Protein AF-A0AAU8DRR9-F1 (afdb_monomer_lite)

Organism: NCBI:txid3158264

Structure (mmCIF, N/CA/C/O backbone):
data_AF-A0AAU8DRR9-F1
#
_entry.id   AF-A0AAU8DRR9-F1
#
loop_
_atom_site.group_PDB
_atom_site.id
_atom_site.type_symbol
_atom_site.label_atom_id
_atom_site.label_alt_id
_atom_site.label_comp_id
_atom_site.label_asym_id
_atom_site.label_entity_id
_atom_site.label_seq_id
_atom_site.pdbx_PDB_ins_code
_atom_site.Cartn_x
_atom_site.Cartn_y
_atom_site.Cartn_z
_atom_site.occupancy
_atom_site.B_iso_or_equiv
_atom_site.auth_seq_id
_atom_site.auth_comp_id
_atom_site.auth_asym_id
_atom_site.auth_atom_id
_atom_site.pdbx_PDB_model_num
ATOM 1 N N . MET A 1 1 ? 14.078 -14.534 -2.676 1.00 50.72 1 MET A N 1
ATOM 2 C CA . MET A 1 1 ? 13.347 -13.386 -2.110 1.00 50.72 1 MET A CA 1
ATOM 3 C C . MET A 1 1 ? 14.382 -12.478 -1.480 1.00 50.72 1 MET A C 1
ATOM 5 O O . MET A 1 1 ? 15.175 -12.985 -0.698 1.00 50.72 1 MET A O 1
ATOM 9 N N . SER A 1 2 ? 14.469 -11.210 -1.881 1.00 64.19 2 SER A N 1
ATOM 10 C CA . SER A 1 2 ? 15.303 -10.255 -1.141 1.00 64.19 2 SER A CA 1
ATOM 11 C C . SER A 1 2 ? 14.623 -9.916 0.188 1.00 64.19 2 SER A C 1
ATOM 13 O O . SER A 1 2 ? 13.401 -10.047 0.300 1.00 64.19 2 SER A O 1
ATOM 15 N N . ASP A 1 3 ? 15.386 -9.442 1.173 1.00 73.88 3 ASP A N 1
ATOM 16 C CA . ASP A 1 3 ? 14.855 -9.046 2.488 1.00 73.88 3 ASP A CA 1
ATOM 17 C C . ASP A 1 3 ? 13.696 -8.037 2.384 1.00 73.88 3 ASP A C 1
ATOM 19 O O . ASP A 1 3 ? 12.752 -8.085 3.170 1.00 73.88 3 ASP A O 1
ATOM 23 N N . ALA A 1 4 ? 13.709 -7.183 1.353 1.00 70.81 4 ALA A N 1
ATOM 24 C CA . ALA A 1 4 ? 12.669 -6.187 1.092 1.00 70.81 4 ALA A CA 1
ATOM 25 C C . ALA A 1 4 ? 11.305 -6.798 0.712 1.00 70.81 4 ALA A C 1
ATOM 27 O O . ALA A 1 4 ? 10.270 -6.293 1.134 1.00 70.81 4 ALA A O 1
ATOM 28 N N . GLY A 1 5 ? 11.283 -7.897 -0.054 1.00 72.81 5 GLY A N 1
ATOM 29 C CA . GLY A 1 5 ? 10.027 -8.561 -0.427 1.00 72.81 5 GLY A CA 1
ATOM 30 C C . GLY A 1 5 ? 9.352 -9.232 0.773 1.00 72.81 5 GLY A C 1
ATOM 31 O O . GLY A 1 5 ? 8.140 -9.136 0.944 1.00 72.81 5 GLY A O 1
ATOM 32 N N . LEU A 1 6 ? 10.150 -9.847 1.655 1.00 77.31 6 LEU A N 1
ATOM 33 C CA . LEU A 1 6 ? 9.650 -10.426 2.906 1.00 77.31 6 LEU A CA 1
ATOM 34 C C . LEU A 1 6 ? 9.167 -9.345 3.881 1.00 77.31 6 LEU A C 1
ATOM 36 O O . LEU A 1 6 ? 8.159 -9.534 4.562 1.00 77.31 6 LEU A O 1
ATOM 40 N N . ALA A 1 7 ? 9.883 -8.220 3.952 1.00 83.19 7 ALA A N 1
ATOM 41 C CA . ALA A 1 7 ? 9.493 -7.078 4.772 1.00 83.19 7 ALA A CA 1
ATOM 42 C C . ALA A 1 7 ? 8.130 -6.513 4.341 1.00 83.19 7 ALA A C 1
ATOM 44 O O . ALA A 1 7 ? 7.263 -6.320 5.194 1.00 83.19 7 ALA A O 1
ATOM 45 N N . ALA A 1 8 ? 7.902 -6.351 3.032 1.00 88.06 8 ALA A N 1
ATOM 46 C CA . ALA A 1 8 ? 6.628 -5.870 2.501 1.00 88.06 8 ALA A CA 1
ATOM 47 C C . ALA A 1 8 ? 5.446 -6.776 2.892 1.00 88.06 8 ALA A C 1
ATOM 49 O O . ALA A 1 8 ? 4.428 -6.281 3.373 1.00 88.06 8 ALA A O 1
ATOM 50 N N . LEU A 1 9 ? 5.593 -8.100 2.765 1.00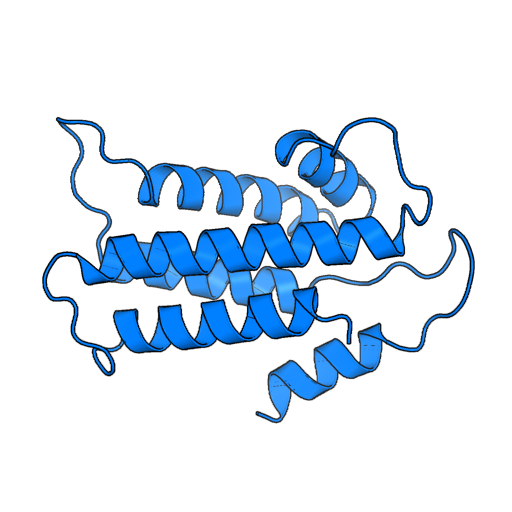 88.94 9 LEU A N 1
ATOM 51 C CA . LEU A 1 9 ? 4.539 -9.053 3.139 1.00 88.94 9 LEU A CA 1
ATOM 52 C C . LEU A 1 9 ? 4.205 -8.993 4.635 1.00 88.94 9 LEU A C 1
ATOM 54 O O . LEU A 1 9 ? 3.037 -8.934 5.007 1.00 88.94 9 LEU A O 1
ATOM 58 N N . ARG A 1 10 ? 5.223 -8.937 5.502 1.00 93.25 10 ARG A N 1
ATOM 59 C CA . ARG A 1 10 ? 5.022 -8.829 6.959 1.00 93.25 10 ARG A CA 1
ATOM 60 C C . ARG A 1 10 ? 4.237 -7.578 7.346 1.00 93.25 10 ARG A C 1
ATOM 62 O O . ARG A 1 10 ? 3.409 -7.631 8.251 1.00 93.25 10 ARG A O 1
ATOM 69 N N . LEU A 1 11 ? 4.489 -6.465 6.663 1.00 96.25 11 LEU A N 1
ATOM 70 C CA . LEU A 1 11 ? 3.779 -5.209 6.892 1.00 96.25 11 LEU A CA 1
ATOM 71 C C . LEU A 1 11 ? 2.313 -5.280 6.444 1.00 96.25 11 LEU A C 1
ATOM 73 O O . LEU A 1 11 ? 1.456 -4.734 7.134 1.00 96.25 11 LEU A O 1
ATOM 77 N N . LEU A 1 12 ? 2.013 -5.969 5.337 1.00 96.44 12 LEU A N 1
ATOM 78 C CA . LEU A 1 12 ? 0.631 -6.178 4.887 1.00 96.44 12 LEU A CA 1
ATOM 79 C C . LEU A 1 12 ? -0.159 -7.075 5.842 1.00 96.44 12 LEU A C 1
ATOM 81 O O . LEU A 1 12 ? -1.300 -6.745 6.150 1.00 96.44 12 LEU A O 1
ATOM 85 N N . VAL A 1 13 ? 0.457 -8.145 6.353 1.00 96.38 13 VAL A N 1
ATOM 86 C CA . VAL A 1 13 ? -0.164 -9.018 7.365 1.00 96.38 13 VAL A CA 1
ATOM 87 C C . VAL A 1 13 ? -0.442 -8.241 8.650 1.00 96.38 13 VAL A C 1
ATOM 89 O O . VAL A 1 13 ? -1.539 -8.305 9.192 1.00 96.38 13 VAL A O 1
ATOM 92 N N . LEU A 1 14 ? 0.521 -7.447 9.128 1.00 97.56 14 LEU A N 1
ATOM 93 C CA . LEU A 1 14 ? 0.309 -6.626 10.321 1.00 97.56 14 LEU A CA 1
ATOM 94 C C . LEU A 1 14 ? -0.783 -5.567 10.100 1.00 97.56 14 LEU A C 1
ATOM 96 O O . LEU A 1 14 ? -1.569 -5.297 11.003 1.00 97.56 14 LEU A O 1
ATOM 100 N N . ALA A 1 15 ? -0.840 -4.957 8.913 1.00 97.88 15 ALA A N 1
ATOM 101 C CA . ALA A 1 15 ? -1.897 -4.011 8.571 1.00 97.88 15 ALA A CA 1
ATOM 102 C C . ALA A 1 15 ? -3.279 -4.675 8.611 1.00 97.88 15 ALA A C 1
ATOM 104 O O . ALA A 1 15 ? -4.202 -4.098 9.176 1.00 97.88 15 ALA A O 1
ATOM 105 N N . GLU A 1 16 ? -3.408 -5.883 8.066 1.00 97.69 16 GLU A N 1
ATOM 106 C CA . GLU A 1 16 ? -4.645 -6.666 8.097 1.00 97.69 16 GLU A CA 1
ATOM 107 C C . GLU A 1 16 ? -5.075 -6.992 9.530 1.00 97.69 16 GLU A C 1
ATOM 109 O O . GLU A 1 16 ? -6.196 -6.668 9.909 1.00 97.69 16 GLU A O 1
ATOM 114 N N . GLN A 1 17 ? -4.149 -7.482 10.361 1.00 97.62 17 GLN A N 1
ATOM 115 C CA . GLN A 1 17 ? -4.398 -7.769 11.780 1.00 97.62 17 GLN A CA 1
ATOM 116 C C . GLN A 1 17 ? -4.834 -6.533 12.584 1.00 97.62 17 GLN A C 1
ATOM 118 O O . GLN A 1 17 ? -5.551 -6.632 13.576 1.00 97.62 17 GLN A O 1
ATOM 123 N N . ILE A 1 18 ? -4.380 -5.340 12.199 1.00 97.75 18 ILE A N 1
ATOM 124 C CA . ILE A 1 18 ? -4.842 -4.092 12.822 1.00 97.75 18 ILE A CA 1
ATOM 125 C C . ILE A 1 18 ? -6.260 -3.742 12.345 1.00 97.75 18 ILE A C 1
ATOM 127 O O . ILE A 1 18 ? -7.054 -3.196 13.111 1.00 97.75 18 ILE A O 1
ATOM 131 N N . LEU A 1 19 ? -6.580 -4.013 11.078 1.00 96.00 19 LEU A N 1
ATOM 132 C CA . LEU A 1 19 ? -7.870 -3.683 10.467 1.00 96.00 19 LEU A CA 1
ATOM 133 C C . LEU A 1 19 ? -8.988 -4.660 10.844 1.00 96.00 19 LEU A C 1
ATOM 135 O O . LEU A 1 19 ? -10.148 -4.249 10.849 1.00 96.00 19 LEU A O 1
ATOM 139 N N . ASP A 1 20 ? -8.662 -5.919 11.138 1.00 95.50 20 ASP A N 1
ATOM 140 C CA . ASP A 1 20 ? -9.615 -6.938 11.594 1.00 95.50 20 ASP A CA 1
ATOM 141 C C . ASP A 1 20 ? -9.815 -6.946 13.124 1.00 95.50 20 ASP A C 1
ATOM 143 O O . ASP A 1 20 ? -10.736 -7.587 13.630 1.00 95.50 20 ASP A O 1
ATOM 147 N N . GLY A 1 21 ? -8.997 -6.181 13.857 1.00 95.06 21 GLY A N 1
ATOM 148 C CA . GLY A 1 21 ? -9.062 -6.049 15.312 1.00 95.06 21 GLY A CA 1
ATOM 149 C C . GLY A 1 21 ? -8.269 -7.103 16.091 1.00 95.06 21 GLY A C 1
ATOM 150 O O . GLY A 1 21 ? -8.280 -7.061 17.320 1.00 95.06 21 GLY A O 1
ATOM 151 N N . THR A 1 22 ? -7.546 -8.007 15.422 1.00 96.94 22 THR A N 1
ATOM 152 C CA . THR A 1 22 ? -6.614 -8.960 16.055 1.00 96.94 22 THR A CA 1
ATOM 153 C C . THR A 1 22 ? -5.537 -8.226 16.856 1.00 96.94 22 THR A C 1
ATOM 155 O O . THR A 1 22 ? -5.172 -8.642 17.956 1.00 96.94 22 THR A O 1
ATOM 158 N N . VAL A 1 23 ? -5.042 -7.106 16.322 1.00 96.88 23 VAL A N 1
ATOM 159 C CA . VAL A 1 23 ? -4.161 -6.158 17.010 1.00 96.88 23 VAL A CA 1
ATOM 160 C C . VAL A 1 23 ? -4.947 -4.881 17.299 1.00 96.88 23 VAL A C 1
ATOM 162 O O . VAL A 1 23 ? -5.086 -4.005 16.445 1.00 96.88 23 VAL A O 1
ATOM 165 N N . ASP A 1 24 ? -5.445 -4.757 18.530 1.00 95.31 24 ASP A N 1
ATOM 166 C CA . ASP A 1 24 ? -6.226 -3.593 18.948 1.00 95.31 24 ASP A CA 1
ATOM 167 C C . ASP A 1 24 ? -5.334 -2.371 19.227 1.00 95.31 24 ASP A C 1
ATOM 169 O O . ASP A 1 24 ? -4.543 -2.329 20.172 1.00 95.31 24 ASP A O 1
ATOM 173 N N . LEU A 1 25 ? -5.489 -1.343 18.390 1.00 94.25 25 LEU A N 1
ATOM 174 C CA . LEU A 1 25 ? -4.864 -0.023 18.545 1.00 94.25 25 LEU A CA 1
ATOM 175 C C . LEU A 1 25 ? -5.908 1.089 18.757 1.00 94.25 25 LEU A C 1
ATOM 177 O O . LEU A 1 25 ? -5.593 2.285 18.644 1.00 94.25 25 LEU A O 1
ATOM 181 N N . GLY A 1 26 ? -7.159 0.712 19.031 1.00 92.19 26 GLY A N 1
ATOM 182 C CA . GLY A 1 26 ? -8.302 1.601 19.170 1.00 92.19 26 GLY A CA 1
ATOM 183 C C . GLY A 1 26 ? -8.484 2.526 17.964 1.00 92.19 26 GLY A C 1
ATOM 184 O O . GLY A 1 26 ? -8.253 2.165 16.810 1.00 92.19 26 GLY A O 1
ATOM 185 N N . SER A 1 27 ? -8.833 3.787 18.230 1.00 89.31 27 SER A N 1
ATOM 186 C CA . SER A 1 27 ? -9.100 4.796 17.190 1.00 89.31 27 SER A CA 1
ATOM 187 C C . SER A 1 27 ? -7.900 5.142 16.297 1.00 89.31 27 SER A C 1
ATOM 189 O O . SER A 1 27 ? -8.068 5.805 15.275 1.00 89.31 27 SER A O 1
ATOM 191 N N . ARG A 1 28 ? -6.684 4.712 16.661 1.00 90.44 28 ARG A N 1
ATOM 192 C CA . ARG A 1 28 ? -5.472 4.919 15.855 1.00 90.44 28 ARG A CA 1
ATOM 193 C C . ARG A 1 28 ? -5.243 3.802 14.838 1.00 90.44 28 ARG A C 1
ATOM 195 O O . ARG A 1 28 ? -4.461 4.016 13.911 1.00 90.44 28 ARG A O 1
ATOM 202 N N . GLY A 1 29 ? -5.913 2.657 14.994 1.00 94.94 29 GLY A N 1
ATOM 203 C CA . GLY A 1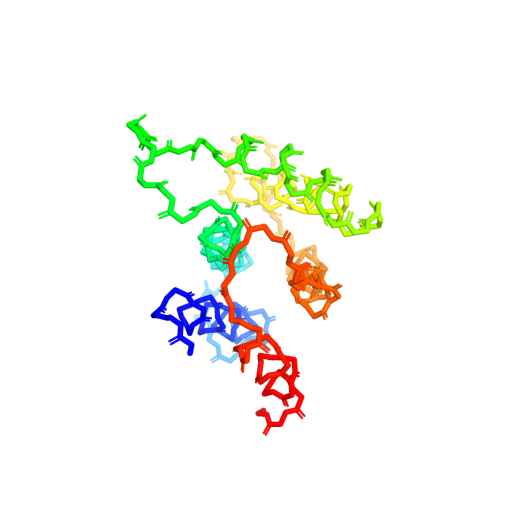 29 ? -5.727 1.454 14.179 1.00 94.94 29 GLY A CA 1
ATOM 204 C C . GLY A 1 29 ? -5.733 1.721 12.674 1.00 94.94 29 GLY A C 1
ATOM 205 O O . GLY A 1 29 ? -4.710 1.468 12.037 1.00 94.94 29 GLY A O 1
ATOM 206 N N . PRO A 1 30 ? -6.785 2.339 12.104 1.00 95.00 30 PRO A N 1
ATOM 207 C CA . PRO A 1 30 ? -6.855 2.594 10.664 1.00 95.00 30 PRO A CA 1
ATOM 208 C C . PRO A 1 30 ? -5.644 3.363 10.127 1.00 95.00 30 PRO A C 1
ATOM 210 O O . PRO A 1 30 ? -5.048 2.996 9.119 1.00 95.00 30 PRO A O 1
ATOM 213 N N . ARG A 1 31 ? -5.200 4.401 10.839 1.00 94.88 31 ARG A N 1
ATOM 214 C CA . ARG A 1 31 ? -4.041 5.191 10.415 1.00 94.88 31 ARG A CA 1
ATOM 215 C C . ARG A 1 31 ? -2.736 4.401 10.507 1.00 94.88 31 ARG A C 1
ATOM 217 O O . ARG A 1 31 ? -1.891 4.532 9.625 1.00 94.88 31 ARG A O 1
ATOM 224 N N . VAL A 1 32 ? -2.549 3.602 11.558 1.00 96.12 32 VAL A N 1
ATOM 225 C CA . VAL A 1 32 ? -1.354 2.751 11.679 1.00 96.12 32 VAL A CA 1
ATOM 226 C C . VAL A 1 32 ? -1.341 1.706 10.563 1.00 96.12 32 VAL A C 1
ATOM 228 O O . VAL A 1 32 ? -0.314 1.549 9.908 1.00 96.12 32 VAL A O 1
ATOM 231 N N . ALA A 1 33 ? -2.479 1.080 10.263 1.00 97.69 33 ALA A N 1
ATOM 232 C CA . ALA A 1 33 ? -2.610 0.157 9.140 1.00 97.69 33 ALA A CA 1
ATOM 233 C C . ALA A 1 33 ? -2.310 0.828 7.787 1.00 97.69 33 ALA A C 1
ATOM 235 O O . ALA A 1 33 ? -1.620 0.241 6.951 1.00 97.69 33 ALA A O 1
ATOM 236 N N . ALA A 1 34 ? -2.734 2.081 7.584 1.00 97.25 34 ALA A N 1
ATOM 237 C CA . ALA A 1 34 ? -2.389 2.850 6.387 1.00 97.25 34 ALA A CA 1
ATOM 238 C C . ALA A 1 34 ? -0.874 3.092 6.273 1.00 97.25 34 ALA A C 1
ATOM 240 O O . ALA A 1 34 ? -0.305 2.938 5.191 1.00 97.25 34 ALA A O 1
ATOM 241 N N . VAL A 1 35 ? -0.198 3.402 7.388 1.00 97.19 35 VAL A N 1
ATOM 242 C CA . VAL A 1 35 ? 1.269 3.545 7.427 1.00 97.19 35 VAL A CA 1
ATOM 243 C C . VAL A 1 35 ? 1.959 2.226 7.081 1.00 97.19 35 VAL A C 1
ATOM 245 O O . VAL A 1 35 ? 2.863 2.232 6.250 1.00 97.19 35 VAL A O 1
ATOM 248 N N . MET A 1 36 ? 1.521 1.101 7.652 1.00 97.75 36 MET A N 1
ATOM 249 C CA . MET A 1 36 ? 2.100 -0.217 7.352 1.00 97.75 36 MET A CA 1
ATOM 250 C C . MET A 1 36 ? 1.897 -0.604 5.883 1.00 97.75 36 MET A C 1
ATOM 252 O O . MET A 1 36 ? 2.847 -1.002 5.212 1.00 97.75 36 MET A O 1
ATOM 256 N N . THR A 1 37 ? 0.692 -0.387 5.352 1.00 98.12 37 THR A N 1
ATOM 257 C CA . THR A 1 37 ? 0.364 -0.645 3.942 1.00 98.12 37 THR A CA 1
ATOM 258 C C . THR A 1 37 ? 1.208 0.222 3.004 1.00 98.12 37 THR A C 1
ATOM 260 O O . THR A 1 37 ? 1.753 -0.269 2.015 1.00 98.12 37 THR A O 1
ATOM 263 N N . ARG A 1 38 ? 1.388 1.511 3.328 1.00 97.50 38 ARG A N 1
ATOM 264 C CA . ARG A 1 38 ? 2.250 2.414 2.553 1.00 97.50 38 ARG A CA 1
ATOM 265 C C . ARG A 1 38 ? 3.712 1.976 2.583 1.00 97.50 38 ARG A C 1
ATOM 267 O O . ARG A 1 38 ? 4.352 1.977 1.536 1.00 97.50 38 ARG A O 1
ATOM 274 N N . SER A 1 39 ? 4.230 1.589 3.745 1.00 96.62 39 SER A N 1
ATOM 275 C CA . SER A 1 39 ? 5.599 1.078 3.870 1.00 96.62 39 SER A CA 1
ATOM 276 C C . SER A 1 39 ? 5.795 -0.183 3.028 1.00 96.62 39 SER A C 1
ATOM 278 O O . SER A 1 39 ? 6.751 -0.259 2.259 1.00 96.62 39 SER A O 1
ATOM 280 N N . ALA A 1 40 ? 4.838 -1.117 3.066 1.00 96.31 40 ALA A N 1
ATOM 281 C CA . ALA A 1 40 ? 4.870 -2.314 2.229 1.00 96.31 40 ALA A CA 1
ATOM 282 C C . ALA A 1 40 ? 4.911 -1.978 0.731 1.00 96.31 40 ALA A C 1
ATOM 284 O O . ALA A 1 40 ? 5.691 -2.556 -0.026 1.00 96.31 40 ALA A O 1
ATOM 285 N N . PHE A 1 41 ? 4.103 -1.009 0.297 1.00 96.06 41 PHE A N 1
ATOM 286 C CA . PHE A 1 41 ? 4.099 -0.522 -1.080 1.00 96.06 41 PHE A CA 1
ATOM 287 C C . PHE A 1 41 ? 5.460 0.077 -1.487 1.00 96.06 41 PHE A C 1
ATOM 289 O O . PHE A 1 41 ? 5.977 -0.180 -2.579 1.00 96.06 41 PHE A O 1
ATOM 296 N N . GLU A 1 42 ? 6.059 0.901 -0.626 1.00 94.88 42 GLU A N 1
ATOM 297 C CA . GLU A 1 42 ? 7.351 1.547 -0.887 1.00 94.88 42 GLU A CA 1
ATOM 298 C C . GLU A 1 42 ? 8.510 0.529 -0.923 1.00 94.88 42 GLU A C 1
ATOM 300 O O . GLU A 1 42 ? 9.421 0.650 -1.754 1.00 94.88 42 GLU A O 1
ATOM 305 N N . ASP A 1 43 ? 8.436 -0.529 -0.117 1.00 92.06 43 ASP A N 1
ATOM 306 C CA . ASP A 1 43 ? 9.369 -1.658 -0.161 1.00 92.06 43 ASP A CA 1
ATOM 307 C C . ASP A 1 43 ? 9.194 -2.497 -1.430 1.00 92.06 43 ASP A C 1
ATOM 309 O O . ASP A 1 43 ? 10.174 -2.763 -2.130 1.00 92.06 43 ASP A O 1
ATOM 313 N N . TRP A 1 44 ? 7.955 -2.829 -1.805 1.00 91.25 44 TRP A N 1
ATOM 314 C CA . TRP A 1 44 ? 7.658 -3.544 -3.049 1.00 91.25 44 TRP A CA 1
ATOM 315 C C . TRP A 1 44 ? 8.137 -2.776 -4.283 1.00 91.25 44 TRP A C 1
ATOM 317 O O . TRP A 1 44 ? 8.840 -3.330 -5.125 1.00 91.25 44 TRP A O 1
ATOM 327 N N . THR A 1 45 ? 7.842 -1.479 -4.388 1.00 90.81 45 THR A N 1
ATOM 328 C CA . THR A 1 45 ? 8.351 -0.659 -5.504 1.00 90.81 45 THR A CA 1
ATOM 329 C C . THR A 1 45 ? 9.876 -0.565 -5.513 1.00 90.81 45 THR A C 1
ATOM 331 O O . THR A 1 45 ? 10.478 -0.504 -6.588 1.00 90.81 45 THR A O 1
ATOM 334 N N . THR A 1 46 ? 10.524 -0.570 -4.345 1.00 88.25 46 THR A N 1
ATOM 335 C CA . THR A 1 46 ? 11.988 -0.637 -4.240 1.00 88.25 46 THR A CA 1
ATOM 336 C C . THR A 1 46 ? 12.521 -1.971 -4.757 1.00 88.25 46 THR A C 1
ATOM 338 O O . THR A 1 46 ? 13.458 -1.971 -5.554 1.00 88.25 46 THR A O 1
ATOM 341 N N . TRP A 1 47 ? 11.900 -3.088 -4.372 1.00 85.62 47 TRP A N 1
ATOM 342 C CA . TRP A 1 47 ? 12.235 -4.412 -4.890 1.00 85.62 47 TRP A CA 1
ATOM 343 C C . TRP A 1 47 ? 12.032 -4.495 -6.405 1.00 85.62 47 TRP A C 1
ATOM 345 O O . TRP A 1 47 ? 12.962 -4.872 -7.113 1.00 85.62 47 TRP A O 1
ATOM 355 N N . MET A 1 48 ? 10.878 -4.051 -6.913 1.00 85.19 48 MET A N 1
ATOM 356 C CA . MET A 1 48 ? 10.606 -3.988 -8.348 1.00 85.19 48 MET A CA 1
ATOM 357 C C . MET A 1 48 ? 11.691 -3.193 -9.060 1.00 85.19 48 MET A C 1
ATOM 359 O O . MET A 1 48 ? 12.262 -3.689 -10.021 1.00 85.19 48 MET A O 1
ATOM 363 N N . THR A 1 49 ? 12.026 -1.996 -8.564 1.00 85.00 49 THR A N 1
ATOM 364 C CA . THR A 1 49 ? 13.074 -1.144 -9.152 1.00 85.00 49 THR A CA 1
ATOM 365 C C . THR A 1 49 ? 14.406 -1.878 -9.283 1.00 85.00 49 THR A C 1
ATOM 367 O O . THR A 1 49 ? 15.051 -1.769 -10.321 1.00 85.00 49 THR A O 1
ATOM 370 N N . ALA A 1 50 ? 14.794 -2.675 -8.285 1.00 82.69 50 ALA A N 1
ATOM 371 C CA . ALA A 1 50 ? 16.030 -3.454 -8.334 1.00 82.69 50 ALA A CA 1
ATOM 372 C C . ALA A 1 50 ? 16.036 -4.528 -9.442 1.00 82.69 50 ALA A C 1
ATOM 374 O O . ALA A 1 50 ? 17.107 -4.889 -9.922 1.00 82.69 50 ALA A O 1
ATOM 375 N N . LEU A 1 51 ? 14.868 -5.016 -9.882 1.00 80.69 51 LEU A N 1
ATOM 376 C CA . LEU A 1 51 ? 14.768 -6.011 -10.958 1.00 80.69 51 LEU A CA 1
ATOM 377 C C . LEU A 1 51 ? 15.063 -5.430 -12.348 1.00 80.69 51 LEU A C 1
ATOM 379 O O . LEU A 1 51 ? 15.568 -6.142 -13.210 1.00 80.69 51 LEU A O 1
ATOM 383 N N . TRP A 1 52 ? 14.729 -4.159 -12.589 1.00 79.25 52 TRP A N 1
ATOM 384 C CA . TRP A 1 52 ? 14.903 -3.508 -13.899 1.00 79.25 52 TRP A CA 1
ATOM 385 C C . TRP A 1 52 ? 15.952 -2.393 -13.905 1.00 79.25 52 TRP A C 1
ATOM 387 O O . TRP A 1 52 ? 16.311 -1.895 -14.970 1.00 79.25 52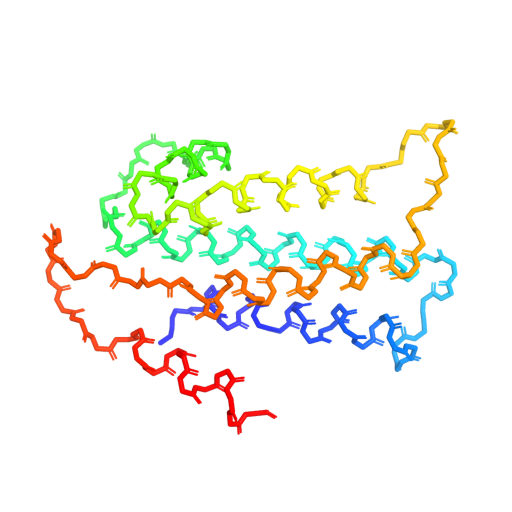 TRP A O 1
ATOM 397 N N . CYS A 1 53 ? 16.484 -2.025 -12.742 1.00 77.81 53 CYS A N 1
ATOM 398 C CA . CYS A 1 53 ? 17.605 -1.109 -12.599 1.00 77.81 53 CYS A CA 1
ATOM 399 C C . CYS A 1 53 ? 18.632 -1.692 -11.610 1.00 77.81 53 CYS A C 1
ATOM 401 O O . CYS A 1 53 ? 18.639 -1.330 -10.432 1.00 77.81 53 CYS A O 1
ATOM 403 N N . PRO A 1 54 ? 19.502 -2.612 -12.070 1.00 68.25 54 PRO A N 1
ATOM 404 C CA . PRO A 1 54 ? 20.498 -3.258 -11.211 1.00 68.25 54 PRO A CA 1
ATOM 405 C C . PRO A 1 54 ? 21.672 -2.332 -10.851 1.00 68.25 54 PRO A C 1
ATOM 407 O O . PRO A 1 54 ? 22.468 -2.646 -9.967 1.00 68.25 54 PRO A O 1
ATOM 410 N N . VAL A 1 55 ? 21.805 -1.191 -11.536 1.00 72.00 55 VAL A N 1
ATO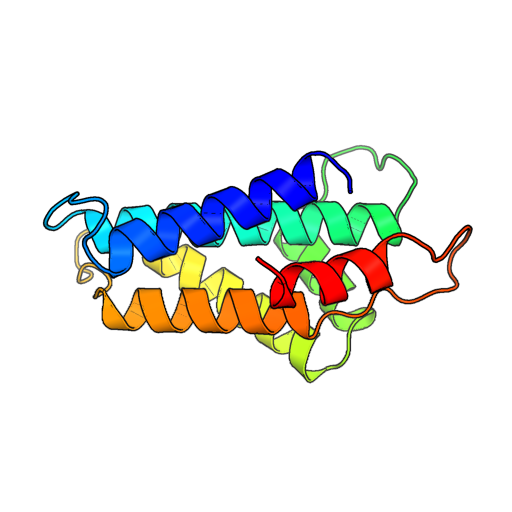M 411 C CA . VAL A 1 55 ? 22.886 -0.227 -11.314 1.00 72.00 55 VAL A CA 1
ATOM 412 C C . VAL A 1 55 ? 22.525 0.691 -10.150 1.00 72.00 55 VAL A C 1
ATOM 414 O O . VAL A 1 55 ? 21.450 1.286 -10.114 1.00 72.00 55 VAL A O 1
ATOM 417 N N . GLN A 1 56 ? 23.457 0.848 -9.210 1.00 65.38 56 GLN A N 1
ATOM 418 C CA . GLN A 1 56 ? 23.357 1.834 -8.136 1.00 65.38 56 GLN A CA 1
ATOM 419 C C . GLN A 1 56 ? 23.415 3.243 -8.743 1.00 65.38 56 GLN A C 1
ATOM 421 O O . GLN A 1 56 ? 24.484 3.729 -9.111 1.00 65.38 56 GLN A O 1
ATOM 426 N N . ILE A 1 57 ? 22.257 3.890 -8.885 1.00 68.12 57 ILE A N 1
ATOM 427 C CA . ILE A 1 57 ? 22.181 5.281 -9.339 1.00 68.12 57 ILE A CA 1
ATOM 428 C C . ILE A 1 57 ? 22.653 6.195 -8.192 1.00 68.12 57 ILE A C 1
ATOM 430 O O . ILE A 1 57 ? 22.188 6.025 -7.060 1.00 68.12 57 ILE A O 1
ATOM 434 N N . PRO A 1 58 ? 23.541 7.175 -8.449 1.00 67.44 58 PRO A N 1
ATOM 435 C CA . PRO A 1 58 ? 23.867 8.207 -7.472 1.00 67.44 58 PRO A CA 1
ATOM 436 C C . PRO A 1 58 ? 22.601 8.960 -7.043 1.00 67.44 58 PRO A C 1
ATOM 438 O O . PRO A 1 58 ? 21.929 9.586 -7.861 1.00 67.44 58 PRO A O 1
ATOM 441 N N . GLY A 1 59 ? 22.279 8.899 -5.750 1.00 69.06 59 GLY A N 1
ATOM 442 C CA . GLY A 1 59 ? 21.022 9.413 -5.206 1.00 69.06 59 GLY A CA 1
ATOM 443 C C . GLY A 1 59 ? 19.882 8.393 -5.310 1.00 69.06 59 GLY A C 1
ATOM 444 O O . GLY A 1 59 ? 19.598 7.836 -6.367 1.00 69.06 59 GLY A O 1
ATOM 445 N N . ARG A 1 60 ? 19.200 8.131 -4.188 1.00 73.38 60 ARG A N 1
ATOM 446 C CA . ARG A 1 60 ? 18.066 7.196 -4.159 1.00 73.38 60 ARG A CA 1
ATOM 447 C C . ARG A 1 60 ? 16.914 7.792 -4.984 1.00 73.38 60 ARG A C 1
ATOM 449 O O . ARG A 1 60 ? 16.475 8.896 -4.653 1.00 73.38 60 ARG A O 1
ATOM 456 N N . PRO A 1 61 ? 16.386 7.101 -6.014 1.00 84.12 61 PRO A N 1
ATOM 457 C CA . PRO A 1 61 ? 15.284 7.634 -6.802 1.00 84.12 61 PRO A CA 1
ATOM 458 C C . PRO A 1 61 ? 14.078 7.904 -5.903 1.00 84.12 61 PRO A C 1
ATOM 460 O O . PRO A 1 61 ? 13.734 7.091 -5.036 1.00 84.12 61 PRO A O 1
ATOM 463 N N . THR A 1 62 ? 13.430 9.050 -6.117 1.00 90.75 62 THR A N 1
ATOM 464 C CA . THR A 1 62 ? 12.224 9.404 -5.362 1.00 90.75 62 THR A CA 1
ATOM 465 C C . THR A 1 62 ? 11.109 8.402 -5.643 1.00 90.75 62 THR A C 1
ATOM 467 O O . THR A 1 62 ? 11.053 7.793 -6.716 1.00 90.75 62 THR A O 1
ATOM 470 N N . GLN A 1 63 ? 10.170 8.267 -4.708 1.00 92.50 63 GLN A N 1
ATOM 471 C CA . GLN A 1 63 ? 9.033 7.368 -4.886 1.00 92.50 63 GLN A CA 1
ATOM 472 C C . GLN A 1 63 ? 8.193 7.725 -6.121 1.00 92.50 63 GLN A C 1
ATOM 474 O O . GLN A 1 63 ? 7.786 6.843 -6.873 1.00 92.50 63 GLN A O 1
ATOM 479 N N . ARG A 1 64 ? 8.030 9.023 -6.409 1.00 92.94 64 ARG A N 1
ATOM 480 C CA . ARG A 1 64 ? 7.372 9.497 -7.635 1.00 92.94 64 ARG A CA 1
ATOM 481 C C . ARG A 1 64 ? 8.113 9.060 -8.897 1.00 92.94 64 ARG A C 1
ATOM 483 O O . ARG A 1 64 ? 7.475 8.596 -9.834 1.00 92.94 64 ARG A O 1
ATOM 490 N N . SER A 1 65 ? 9.443 9.160 -8.916 1.00 91.69 65 SER A N 1
ATOM 491 C CA . SER A 1 65 ? 10.255 8.713 -10.056 1.00 91.69 65 SER A CA 1
ATOM 492 C C . SER A 1 65 ? 10.099 7.210 -10.305 1.00 91.69 65 SER A C 1
ATOM 494 O O . SER A 1 65 ? 9.913 6.803 -11.449 1.00 91.69 65 SER A O 1
ATOM 496 N N . LYS A 1 66 ? 10.092 6.387 -9.246 1.00 91.88 66 LYS A N 1
ATOM 497 C CA . LYS A 1 66 ? 9.845 4.939 -9.366 1.00 91.88 66 LYS A CA 1
ATOM 498 C C . LYS A 1 66 ? 8.470 4.644 -9.967 1.00 91.88 66 LYS A C 1
ATOM 500 O O . LYS A 1 66 ? 8.371 3.802 -10.849 1.00 91.88 66 LYS A O 1
ATOM 505 N N . LEU A 1 67 ? 7.427 5.364 -9.542 1.00 94.12 67 LEU A N 1
ATOM 506 C CA . LEU A 1 67 ? 6.064 5.206 -10.067 1.00 94.12 67 LEU A CA 1
ATOM 507 C C . LEU A 1 67 ? 5.942 5.581 -11.550 1.00 94.12 67 LEU A C 1
ATOM 509 O O . LEU A 1 67 ? 5.227 4.909 -12.290 1.00 94.12 67 LEU A O 1
ATOM 513 N N . VAL A 1 68 ? 6.655 6.620 -11.999 1.00 92.06 68 VAL A N 1
ATOM 514 C CA . VAL A 1 68 ? 6.699 6.998 -13.423 1.00 92.06 68 VAL A CA 1
ATOM 515 C C . VAL A 1 68 ? 7.247 5.853 -14.266 1.00 92.06 68 VAL A C 1
ATOM 517 O O . VAL A 1 68 ? 6.644 5.492 -15.276 1.00 92.06 68 VAL A O 1
ATOM 520 N N . VAL A 1 69 ? 8.355 5.245 -13.842 1.00 89.44 69 VAL A N 1
ATOM 521 C CA . VAL A 1 69 ? 8.943 4.135 -14.596 1.00 89.44 69 VAL A CA 1
ATOM 522 C C . VAL A 1 69 ? 8.114 2.857 -14.455 1.00 89.44 69 VAL A C 1
ATOM 524 O O . VAL A 1 69 ? 7.914 2.155 -15.442 1.00 89.44 69 VAL A O 1
ATOM 527 N N . LEU A 1 70 ? 7.545 2.591 -13.275 1.00 89.69 70 LEU A N 1
ATOM 528 C CA . LEU A 1 70 ? 6.624 1.473 -13.065 1.00 89.69 70 LEU A CA 1
ATOM 529 C C . LEU A 1 70 ? 5.459 1.524 -14.063 1.00 89.69 70 LEU A C 1
ATOM 531 O O . LEU A 1 70 ? 5.123 0.505 -14.657 1.00 89.69 70 LEU A O 1
ATOM 535 N N . ARG A 1 71 ? 4.906 2.716 -14.322 1.00 90.62 71 ARG A N 1
ATOM 536 C CA . ARG A 1 71 ? 3.848 2.917 -15.320 1.00 90.62 71 ARG A CA 1
ATOM 537 C C . ARG A 1 71 ? 4.279 2.606 -16.755 1.00 90.62 71 ARG A C 1
ATOM 539 O O . ARG A 1 71 ? 3.437 2.209 -17.550 1.00 90.62 71 ARG A O 1
ATOM 546 N N . ALA A 1 72 ? 5.554 2.787 -17.087 1.00 89.25 72 ALA A N 1
ATOM 547 C CA . ALA A 1 72 ? 6.090 2.459 -18.407 1.00 89.25 72 ALA A CA 1
ATOM 548 C C . ALA A 1 72 ? 6.417 0.962 -18.569 1.00 89.25 72 ALA A C 1
ATOM 550 O O . ALA A 1 72 ? 6.437 0.456 -19.689 1.00 89.25 72 ALA A O 1
ATOM 551 N N . LEU A 1 73 ? 6.704 0.260 -17.467 1.00 87.75 73 LEU A N 1
ATOM 552 C CA . LEU A 1 73 ? 7.177 -1.128 -17.488 1.00 87.75 73 LEU A CA 1
ATOM 553 C C . LEU A 1 73 ? 6.101 -2.171 -17.163 1.00 87.75 73 LEU A C 1
ATOM 555 O O . LEU A 1 73 ? 6.268 -3.331 -17.536 1.00 87.75 73 LEU A O 1
ATOM 559 N N . GLN A 1 74 ? 5.035 -1.781 -16.465 1.00 86.81 74 GLN A N 1
ATOM 560 C CA . GLN A 1 74 ? 3.914 -2.647 -16.100 1.00 86.81 74 GLN A CA 1
ATOM 561 C C . GLN A 1 74 ? 2.730 -2.488 -17.062 1.00 86.81 74 GLN A C 1
ATOM 563 O O . GLN A 1 74 ? 2.646 -1.480 -17.769 1.00 86.81 74 GLN A O 1
ATOM 568 N N . PRO A 1 75 ? 1.778 -3.441 -17.067 1.00 85.06 75 PRO A N 1
ATOM 569 C CA . PRO A 1 75 ? 0.496 -3.250 -17.731 1.00 85.06 75 PRO A CA 1
ATOM 570 C C . PRO A 1 75 ? -0.160 -1.918 -17.314 1.00 85.06 75 PRO A C 1
ATOM 572 O O . PRO A 1 75 ? -0.035 -1.528 -16.145 1.00 85.06 75 PRO A O 1
ATOM 575 N N . PRO A 1 76 ? -0.875 -1.224 -18.223 1.00 83.25 76 PRO A N 1
ATOM 576 C CA . PRO A 1 76 ? -1.482 0.080 -17.942 1.00 83.25 76 PRO A CA 1
ATOM 577 C C . PRO A 1 76 ? -2.334 0.103 -16.667 1.00 83.25 76 PRO A C 1
ATOM 579 O O . PRO A 1 76 ? -2.2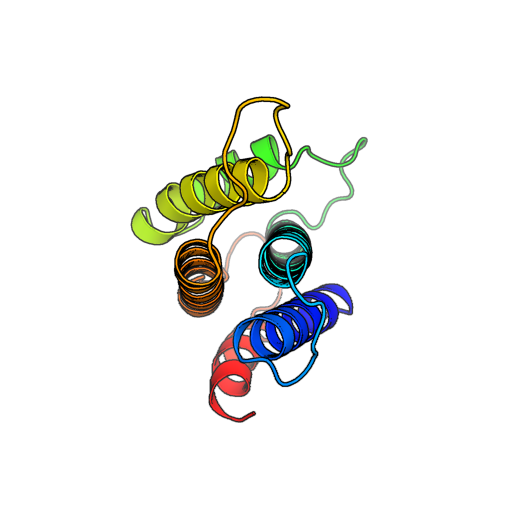59 1.066 -15.900 1.00 83.25 76 PRO A O 1
ATOM 582 N N . GLU A 1 77 ? -3.063 -0.987 -16.416 1.00 84.69 77 GLU A N 1
ATOM 583 C CA . GLU A 1 77 ? -3.919 -1.173 -15.241 1.00 84.69 77 GLU A CA 1
ATOM 584 C C . GLU A 1 77 ? -3.124 -1.114 -13.931 1.00 84.69 77 GLU A C 1
ATOM 586 O O . GLU A 1 77 ? -3.498 -0.396 -13.004 1.00 84.69 77 GLU A O 1
ATOM 591 N N . VAL A 1 78 ? -1.973 -1.794 -13.873 1.00 86.88 78 VAL A N 1
ATOM 592 C CA . VAL A 1 78 ? -1.083 -1.821 -12.701 1.00 86.88 78 VAL A CA 1
ATOM 593 C C . VAL A 1 78 ? -0.371 -0.478 -12.550 1.00 86.88 78 VAL A C 1
ATOM 595 O O . VAL A 1 78 ? -0.328 0.099 -11.465 1.00 86.88 78 VAL A O 1
ATOM 598 N N . GLY A 1 79 ? 0.160 0.055 -13.651 1.00 87.75 79 GLY A N 1
ATOM 599 C CA . GLY A 1 79 ? 0.938 1.290 -13.662 1.00 87.75 79 GLY A CA 1
ATOM 600 C C . GLY A 1 79 ? 0.155 2.524 -13.208 1.00 87.75 79 GLY A C 1
ATOM 601 O O . GLY A 1 79 ? 0.640 3.310 -12.391 1.00 87.75 79 GLY A O 1
ATOM 602 N N . ALA A 1 80 ? -1.063 2.707 -13.727 1.00 88.81 80 ALA A N 1
ATOM 603 C CA . ALA A 1 80 ? -1.926 3.822 -13.339 1.00 88.81 80 ALA A CA 1
ATOM 604 C C . ALA A 1 80 ? -2.473 3.652 -11.912 1.00 88.81 80 ALA A C 1
ATOM 606 O O . ALA A 1 80 ? -2.487 4.614 -11.137 1.00 88.81 80 ALA A O 1
ATOM 607 N N . SER A 1 81 ? -2.870 2.430 -11.549 1.00 93.75 81 SER A N 1
ATOM 608 C CA . SER A 1 81 ? -3.419 2.133 -10.224 1.00 93.75 81 SER A CA 1
ATOM 609 C C . SER A 1 81 ? -2.374 2.280 -9.119 1.00 93.75 81 SER A C 1
ATOM 611 O O . SER A 1 81 ? -2.685 2.841 -8.073 1.00 93.75 81 SER A O 1
ATOM 613 N N . ALA A 1 82 ? -1.115 1.907 -9.363 1.00 95.25 82 ALA A N 1
ATOM 614 C CA . ALA A 1 82 ? -0.031 2.072 -8.394 1.00 95.25 82 ALA A CA 1
ATOM 615 C C . ALA A 1 82 ? 0.168 3.536 -7.970 1.00 95.25 82 ALA A C 1
ATOM 617 O O . ALA A 1 82 ? 0.303 3.832 -6.782 1.00 95.25 82 ALA A O 1
ATOM 618 N N . ALA A 1 83 ? 0.139 4.473 -8.922 1.00 94.38 83 ALA A N 1
ATOM 619 C CA . ALA A 1 83 ? 0.267 5.894 -8.607 1.00 94.38 83 ALA A CA 1
ATOM 620 C C . ALA A 1 83 ? -0.931 6.424 -7.803 1.00 94.38 83 ALA A C 1
ATOM 622 O O . ALA A 1 83 ? -0.749 7.226 -6.886 1.00 94.38 83 ALA A O 1
ATOM 623 N N . ARG A 1 84 ? -2.147 5.968 -8.131 1.00 95.75 84 ARG A N 1
ATOM 624 C CA . ARG A 1 84 ? -3.369 6.320 -7.398 1.00 95.75 84 ARG A CA 1
ATOM 625 C C . ARG A 1 84 ? -3.317 5.805 -5.960 1.00 95.75 84 ARG A C 1
ATOM 627 O O . ARG A 1 84 ? -3.391 6.610 -5.039 1.00 95.75 84 ARG A O 1
ATOM 634 N N . VAL A 1 85 ? -3.084 4.504 -5.783 1.00 97.00 85 VAL A N 1
ATOM 635 C CA . VAL A 1 85 ? -3.007 3.850 -4.468 1.00 97.00 85 VAL A CA 1
ATOM 636 C C . VAL A 1 85 ? -1.946 4.505 -3.588 1.00 97.00 85 VAL A C 1
ATOM 638 O O . VAL A 1 85 ? -2.224 4.816 -2.433 1.00 97.00 85 VAL A O 1
ATOM 641 N N . TRP A 1 86 ? -0.758 4.805 -4.123 1.00 96.94 86 TRP A N 1
ATOM 642 C CA . TRP A 1 86 ? 0.280 5.481 -3.341 1.00 96.94 86 TRP A CA 1
ATOM 643 C C . TRP A 1 86 ? -0.125 6.892 -2.890 1.00 96.94 86 TRP A C 1
ATOM 645 O O . TRP A 1 86 ? 0.171 7.283 -1.758 1.00 96.94 86 TRP A O 1
ATOM 655 N N . ASN A 1 87 ? -0.808 7.663 -3.742 1.00 95.19 87 ASN A N 1
ATOM 656 C CA . ASN A 1 87 ? -1.311 8.985 -3.365 1.00 95.19 87 ASN A CA 1
ATOM 657 C C . ASN A 1 87 ? -2.399 8.887 -2.286 1.00 95.19 87 ASN A C 1
ATOM 659 O O . ASN A 1 87 ? -2.358 9.646 -1.318 1.00 95.19 87 ASN A O 1
ATOM 663 N N . ASP A 1 88 ? -3.330 7.944 -2.418 1.00 95.38 88 ASP A N 1
ATOM 664 C CA . ASP A 1 88 ? -4.434 7.776 -1.471 1.00 95.38 88 ASP A CA 1
ATOM 665 C C . ASP A 1 88 ? -3.935 7.255 -0.112 1.00 95.38 88 ASP A C 1
ATOM 667 O O . ASP A 1 88 ? -4.290 7.810 0.929 1.00 95.38 88 ASP A O 1
ATOM 671 N N . LEU A 1 89 ? -2.998 6.300 -0.106 1.00 96.12 89 LEU A N 1
ATOM 672 C CA . LEU A 1 89 ? -2.273 5.884 1.101 1.00 96.12 89 LEU A CA 1
ATOM 673 C C . LEU A 1 89 ? -1.498 7.044 1.726 1.00 96.12 89 LEU A C 1
ATOM 675 O O . LEU A 1 89 ? -1.499 7.215 2.943 1.00 96.12 89 LEU A O 1
ATOM 679 N N . SER A 1 90 ? -0.845 7.870 0.905 1.00 94.75 90 SER A N 1
ATOM 680 C CA . SER A 1 90 ? -0.124 9.036 1.413 1.00 94.75 90 SER A CA 1
ATOM 681 C C . SER A 1 90 ? -1.061 9.979 2.155 1.00 94.75 90 SER A C 1
ATOM 683 O O . SER A 1 90 ? -0.736 10.393 3.266 1.00 94.75 90 SER A O 1
ATOM 685 N N . ARG A 1 91 ? -2.239 10.259 1.590 1.00 92.31 91 ARG A N 1
ATOM 686 C CA . ARG A 1 91 ? -3.272 11.070 2.243 1.00 92.31 91 ARG A CA 1
ATOM 687 C C . ARG A 1 91 ? -3.765 10.425 3.536 1.00 92.31 91 ARG A C 1
ATOM 689 O O . ARG A 1 91 ? -3.767 11.099 4.556 1.00 92.31 91 ARG A O 1
ATOM 696 N N . ALA A 1 92 ? -4.070 9.126 3.530 1.00 93.44 92 ALA A N 1
ATOM 697 C CA . ALA A 1 92 ? -4.518 8.399 4.721 1.00 93.44 92 ALA A CA 1
ATOM 698 C C . ALA A 1 92 ? -3.494 8.433 5.880 1.00 93.44 92 ALA A C 1
ATOM 700 O O . ALA A 1 92 ? -3.869 8.435 7.053 1.00 93.44 92 ALA A O 1
ATOM 701 N N . CYS A 1 93 ? -2.193 8.511 5.579 1.00 92.38 93 CYS A N 1
ATOM 702 C CA . CYS A 1 93 ? -1.146 8.640 6.597 1.00 92.38 93 CYS A CA 1
ATOM 703 C C . CYS A 1 93 ? -1.049 10.049 7.219 1.00 92.38 93 CYS A C 1
ATOM 705 O O . CYS A 1 93 ? -0.600 10.191 8.371 1.00 92.38 93 CYS A O 1
ATOM 707 N N . HIS A 1 94 ? -1.420 11.096 6.476 1.00 84.31 94 HIS A N 1
ATOM 708 C CA . HIS A 1 94 ? -1.276 12.490 6.894 1.00 84.31 94 HIS A CA 1
ATOM 709 C C . HIS A 1 94 ? -2.533 12.993 7.611 1.00 84.31 94 HIS A C 1
ATOM 711 O O . HIS A 1 94 ? -3.652 12.848 7.141 1.00 84.31 94 HIS A O 1
ATOM 717 N N . ARG A 1 95 ? -2.340 13.623 8.776 1.00 68.25 95 ARG A N 1
ATOM 718 C CA . ARG A 1 95 ? -3.414 14.301 9.503 1.00 68.25 95 ARG A CA 1
ATOM 719 C C . ARG A 1 95 ? -3.375 15.784 9.162 1.00 68.25 95 ARG A C 1
ATOM 721 O O . ARG A 1 95 ? -2.579 16.514 9.747 1.00 68.25 95 ARG A O 1
ATOM 728 N N . HIS A 1 96 ? -4.241 16.243 8.270 1.00 67.19 96 HIS A N 1
ATOM 729 C CA . HIS A 1 96 ? -4.540 17.670 8.210 1.00 67.19 96 HIS A CA 1
ATOM 730 C C . HIS A 1 96 ? -5.477 18.021 9.376 1.00 67.19 96 HIS A C 1
ATOM 732 O O . HIS A 1 96 ? -6.366 17.242 9.726 1.00 67.19 96 HIS A O 1
ATOM 738 N N . ALA A 1 97 ? -5.245 19.161 10.038 1.00 60.91 97 ALA A N 1
ATOM 739 C CA . ALA A 1 97 ? -5.924 19.532 11.289 1.00 60.91 97 ALA A CA 1
ATOM 740 C C . ALA A 1 97 ? -7.465 19.506 11.189 1.00 60.91 97 ALA A C 1
ATOM 742 O O . ALA A 1 97 ? -8.135 19.244 12.185 1.00 60.91 97 ALA A O 1
ATOM 743 N N . TYR A 1 98 ? -8.001 19.689 9.979 1.00 72.56 98 TYR A N 1
ATOM 744 C CA . TYR A 1 98 ? -9.432 19.773 9.681 1.00 72.56 98 TYR A CA 1
ATOM 745 C C . TYR A 1 98 ? -10.002 18.566 8.921 1.00 72.56 98 TYR A C 1
ATOM 747 O O . TYR A 1 98 ? -11.189 18.554 8.615 1.00 72.56 98 TYR A O 1
ATOM 755 N N . GLU A 1 99 ? -9.194 17.555 8.600 1.00 74.50 99 GLU A N 1
ATOM 756 C CA . GLU A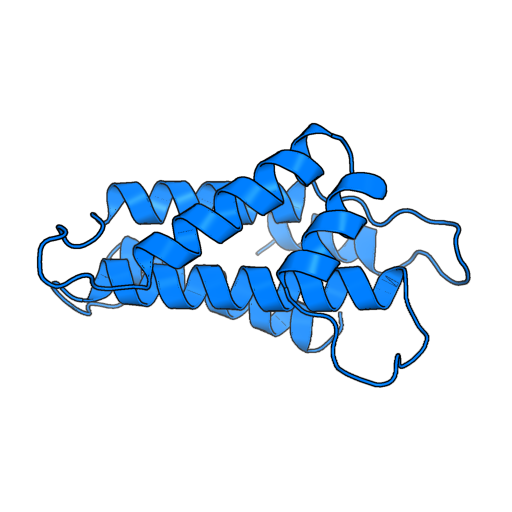 1 99 ? -9.684 16.368 7.887 1.00 74.50 99 GLU A CA 1
ATOM 757 C C . GLU A 1 99 ? -10.217 15.317 8.865 1.00 74.50 99 GLU A C 1
ATOM 759 O O . GLU A 1 99 ? -9.865 15.314 10.041 1.00 74.50 99 GLU A O 1
ATOM 764 N N . LEU A 1 100 ? -11.084 14.408 8.429 1.00 78.19 100 LEU A N 1
ATOM 765 C CA . LEU A 1 100 ? -11.474 13.256 9.249 1.00 78.19 100 LEU A CA 1
ATOM 766 C C . LEU A 1 100 ? -10.337 12.220 9.271 1.00 78.19 100 LEU A C 1
ATOM 768 O O . LEU A 1 100 ? -9.449 12.241 8.424 1.00 78.19 100 LEU A O 1
ATOM 772 N N . GLN A 1 101 ? -10.288 11.372 10.304 1.00 82.38 101 GLN A N 1
ATOM 773 C CA . GLN A 1 101 ? -9.387 10.210 10.258 1.00 82.38 101 GLN A CA 1
ATOM 774 C C . GLN A 1 101 ? -9.880 9.274 9.150 1.00 82.38 101 GLN A C 1
ATOM 776 O O . GLN A 1 101 ? -11.099 9.181 8.979 1.00 82.38 101 GLN A O 1
ATOM 781 N N . PRO A 1 102 ? -8.983 8.572 8.434 1.00 89.88 102 PRO A N 1
ATOM 782 C CA . PRO A 1 102 ? -9.434 7.535 7.524 1.00 89.88 102 PRO A CA 1
ATOM 783 C C . PRO A 1 102 ? -10.195 6.475 8.326 1.00 89.88 102 PRO A C 1
ATOM 785 O O . PRO A 1 102 ? -9.772 6.060 9.410 1.00 89.88 102 PRO A O 1
ATOM 788 N N . SER A 1 103 ? -11.338 6.059 7.805 1.00 92.50 103 SER A N 1
ATOM 789 C CA . SER A 1 103 ? -12.110 4.951 8.350 1.00 92.50 103 SER A CA 1
ATOM 790 C C . SER A 1 103 ? -11.386 3.623 8.125 1.00 92.50 103 SER A C 1
ATOM 792 O O . SER A 1 103 ? -10.585 3.477 7.200 1.00 92.50 103 SER A O 1
ATOM 794 N N . ALA A 1 104 ? -11.693 2.620 8.952 1.00 94.44 104 ALA A N 1
ATOM 795 C CA . ALA A 1 104 ? -11.164 1.270 8.761 1.00 94.44 104 ALA A CA 1
ATOM 796 C C . ALA A 1 104 ? -11.500 0.722 7.361 1.00 94.44 104 ALA A C 1
ATOM 798 O O . ALA A 1 104 ? -10.630 0.156 6.709 1.00 94.44 104 ALA A O 1
ATOM 799 N N . ALA A 1 105 ? -12.718 0.976 6.868 1.00 95.62 105 ALA A N 1
ATOM 800 C CA . ALA A 1 105 ? -13.172 0.534 5.551 1.00 95.62 105 ALA A CA 1
ATOM 801 C C . ALA A 1 105 ? -12.384 1.178 4.395 1.00 95.62 105 ALA A C 1
ATOM 803 O O . ALA A 1 105 ? -12.010 0.492 3.445 1.00 95.62 105 ALA A O 1
ATOM 804 N N . GLU A 1 106 ? -12.082 2.479 4.477 1.00 95.38 106 GLU A N 1
ATOM 805 C CA . GLU A 1 106 ? -11.235 3.146 3.476 1.00 95.38 106 GLU A CA 1
ATOM 806 C C . GLU A 1 106 ? -9.837 2.520 3.433 1.00 95.38 106 GLU A C 1
ATOM 808 O O . GLU A 1 106 ? -9.312 2.237 2.357 1.00 95.38 106 GLU A O 1
ATOM 813 N N . VAL A 1 107 ? -9.244 2.254 4.600 1.00 97.25 107 VAL A N 1
ATOM 814 C CA . VAL A 1 107 ? -7.902 1.663 4.677 1.00 97.25 107 VAL A CA 1
ATOM 815 C C . VAL A 1 107 ? -7.905 0.199 4.235 1.00 97.25 107 VAL A C 1
ATOM 817 O O . VAL A 1 107 ? -6.980 -0.206 3.538 1.00 97.25 107 VAL A O 1
ATOM 820 N N . GLN A 1 108 ? -8.951 -0.571 4.545 1.00 97.81 108 GLN A N 1
ATOM 821 C CA . GLN A 1 108 ? -9.151 -1.925 4.014 1.00 97.81 108 GLN A CA 1
ATOM 822 C C . GLN A 1 108 ? -9.207 -1.926 2.483 1.00 97.81 108 GLN A C 1
ATOM 824 O O . GLN A 1 108 ? -8.549 -2.744 1.846 1.00 97.81 108 GLN A O 1
ATOM 829 N N . GLY A 1 109 ? -9.917 -0.970 1.875 1.00 97.81 109 GLY A N 1
ATOM 830 C CA . GLY A 1 109 ? -9.944 -0.818 0.418 1.00 97.81 109 GLY A CA 1
ATOM 831 C C . GLY A 1 109 ? -8.559 -0.536 -0.177 1.00 97.81 109 GLY A C 1
ATOM 832 O O . GLY A 1 109 ? -8.182 -1.131 -1.187 1.00 97.81 109 GLY A O 1
ATOM 833 N N . LEU A 1 110 ? -7.768 0.328 0.467 1.00 97.88 110 LEU A N 1
ATOM 834 C CA . LEU A 1 110 ? -6.399 0.636 0.033 1.00 97.88 110 LEU A CA 1
ATOM 835 C C . LEU A 1 110 ? -5.428 -0.534 0.241 1.00 97.88 110 LEU A C 1
ATOM 837 O O . LEU A 1 110 ? -4.546 -0.754 -0.594 1.00 97.88 110 LEU A O 1
ATOM 841 N N . HIS A 1 111 ? -5.588 -1.289 1.329 1.00 98.31 111 HIS A N 1
ATOM 842 C CA . HIS A 1 111 ? -4.842 -2.519 1.595 1.00 98.31 111 HIS A CA 1
ATOM 843 C C . HIS A 1 111 ? -5.128 -3.570 0.524 1.00 98.31 111 HIS A C 1
ATOM 845 O O . HIS A 1 111 ? -4.196 -4.007 -0.151 1.00 98.31 111 HIS A O 1
ATOM 851 N N . ALA A 1 112 ? -6.402 -3.862 0.257 1.00 97.19 112 ALA A N 1
ATOM 852 C CA . ALA A 1 112 ? -6.807 -4.808 -0.778 1.00 97.19 112 ALA A CA 1
ATOM 853 C C . ALA A 1 112 ? -6.309 -4.389 -2.172 1.00 97.19 112 ALA A C 1
ATOM 855 O O . ALA A 1 112 ? -5.783 -5.212 -2.920 1.00 97.19 112 ALA A O 1
ATOM 856 N N . ALA A 1 113 ? -6.399 -3.098 -2.512 1.00 96.81 113 ALA A N 1
ATOM 857 C CA . ALA A 1 113 ? -5.861 -2.578 -3.768 1.00 96.81 113 ALA A CA 1
ATOM 858 C C . ALA A 1 113 ? -4.334 -2.741 -3.860 1.00 96.81 113 ALA A C 1
ATOM 860 O O . ALA A 1 113 ? -3.804 -3.041 -4.929 1.00 96.81 113 ALA A O 1
ATOM 861 N N . THR A 1 114 ? -3.621 -2.576 -2.743 1.00 96.62 114 THR A N 1
ATOM 862 C CA . THR A 1 114 ? -2.169 -2.790 -2.667 1.00 96.62 114 THR A CA 1
ATOM 863 C C . THR A 1 114 ? -1.810 -4.260 -2.868 1.00 96.62 114 THR A C 1
ATOM 865 O O . THR A 1 114 ? -0.930 -4.554 -3.674 1.00 96.62 114 THR A O 1
ATOM 868 N N . VAL A 1 115 ? -2.512 -5.180 -2.201 1.00 94.44 115 VAL A N 1
ATOM 869 C CA . VAL A 1 115 ? -2.337 -6.630 -2.393 1.00 94.44 115 VAL A CA 1
ATOM 870 C C . VAL A 1 115 ? -2.582 -7.001 -3.856 1.00 94.44 115 VAL A C 1
ATOM 872 O O . VAL A 1 115 ? -1.720 -7.605 -4.490 1.00 94.44 115 VAL A O 1
ATOM 875 N N . ALA A 1 116 ? -3.702 -6.551 -4.432 1.00 92.25 116 ALA A N 1
ATOM 876 C CA . ALA A 1 116 ? -4.051 -6.825 -5.823 1.00 92.25 116 ALA A CA 1
ATOM 877 C C . ALA A 1 116 ? -2.979 -6.325 -6.807 1.00 92.25 116 ALA A C 1
ATOM 879 O O . ALA A 1 116 ? -2.606 -7.047 -7.730 1.00 92.25 116 ALA A O 1
ATOM 880 N N . LEU A 1 117 ? -2.440 -5.120 -6.588 1.00 91.81 117 LEU A N 1
ATOM 881 C CA . LEU A 1 117 ? -1.339 -4.572 -7.384 1.00 91.81 117 LEU A CA 1
ATOM 882 C C . LEU A 1 117 ? -0.085 -5.445 -7.331 1.00 91.81 117 LEU A C 1
ATOM 884 O O . LEU A 1 117 ? 0.539 -5.671 -8.368 1.00 91.81 117 LEU A O 1
ATOM 888 N N . MET A 1 118 ? 0.292 -5.927 -6.145 1.00 89.81 118 MET A N 1
ATOM 889 C CA . MET A 1 118 ? 1.470 -6.780 -5.989 1.00 89.81 118 MET A CA 1
ATOM 890 C C . MET A 1 118 ? 1.279 -8.124 -6.699 1.00 89.81 118 MET A C 1
ATOM 892 O O . MET A 1 118 ? 2.184 -8.559 -7.409 1.00 89.81 118 MET A O 1
ATOM 896 N N . THR A 1 119 ? 0.095 -8.731 -6.591 1.00 86.94 119 THR A N 1
ATOM 897 C CA . THR A 1 119 ? -0.232 -10.006 -7.251 1.00 86.94 119 THR A CA 1
ATOM 898 C C . THR A 1 119 ? -0.305 -9.886 -8.774 1.00 86.94 119 THR A C 1
ATOM 900 O O . THR A 1 119 ? 0.116 -10.791 -9.485 1.00 86.94 119 THR A O 1
ATOM 903 N N . GLN A 1 120 ? -0.820 -8.770 -9.296 1.00 85.06 120 GLN A N 1
ATOM 904 C CA . GLN A 1 120 ? -0.950 -8.529 -10.742 1.00 85.06 120 GLN A CA 1
ATOM 905 C C . GLN A 1 120 ? 0.343 -8.026 -11.391 1.00 85.06 120 GLN A C 1
ATOM 907 O O . GLN A 1 120 ? 0.432 -7.934 -12.619 1.00 85.06 120 GLN A O 1
ATOM 912 N N . SER A 1 121 ? 1.337 -7.651 -10.585 1.00 82.19 121 SER A N 1
ATOM 913 C CA . SER A 1 121 ? 2.601 -7.151 -11.102 1.00 82.19 121 SER A CA 1
ATOM 914 C C . SER A 1 121 ? 3.404 -8.267 -11.754 1.00 82.19 121 SER A C 1
ATOM 916 O O . SER A 1 121 ? 3.597 -9.345 -11.198 1.00 82.19 121 SER A O 1
ATOM 918 N N . VAL A 1 122 ? 3.899 -7.993 -12.955 1.00 71.94 122 VAL A N 1
ATOM 919 C CA . VAL A 1 122 ? 4.740 -8.930 -13.696 1.00 71.94 122 VAL A CA 1
ATOM 920 C C . VAL A 1 122 ? 6.180 -8.463 -13.605 1.00 71.94 122 VAL A C 1
ATOM 922 O O . VAL A 1 122 ? 6.485 -7.298 -13.869 1.00 71.94 122 VAL A O 1
ATOM 925 N N . ALA A 1 123 ? 7.115 -9.351 -13.285 1.00 62.50 123 ALA A N 1
ATOM 926 C CA . ALA A 1 123 ? 8.499 -9.030 -13.598 1.00 62.50 123 ALA A CA 1
ATOM 927 C C . ALA A 1 123 ? 8.685 -9.207 -15.091 1.00 62.50 123 ALA A C 1
ATOM 929 O O . ALA A 1 123 ? 8.534 -10.304 -15.619 1.00 62.50 123 ALA A O 1
ATOM 930 N N . ARG A 1 124 ? 9.006 -8.119 -15.779 1.00 52.53 124 ARG A N 1
ATOM 931 C CA . ARG A 1 124 ? 9.314 -8.185 -17.198 1.00 52.53 124 ARG A CA 1
ATOM 932 C C . ARG A 1 124 ? 10.692 -8.845 -17.372 1.00 52.53 124 ARG A C 1
ATOM 934 O O . ARG A 1 124 ? 11.686 -8.241 -16.962 1.00 52.53 124 ARG A O 1
ATOM 941 N N . PRO A 1 125 ? 10.803 -10.032 -17.995 1.00 46.06 125 PRO A N 1
ATOM 942 C CA . PRO A 1 125 ? 12.096 -10.580 -18.377 1.00 46.06 125 PRO A CA 1
ATOM 943 C C . PRO A 1 125 ? 12.609 -9.778 -19.578 1.00 46.06 125 PRO A C 1
ATOM 945 O O . PRO A 1 125 ? 11.865 -9.567 -20.537 1.00 46.06 125 PRO A O 1
ATOM 948 N N . GLY A 1 126 ? 13.865 -9.326 -19.550 1.00 46.75 126 GLY A N 1
ATOM 949 C CA . GLY A 1 126 ? 14.526 -8.874 -20.782 1.00 46.75 126 GLY A CA 1
ATOM 950 C C . GLY A 1 126 ? 15.315 -7.569 -20.758 1.00 46.75 126 GLY A C 1
ATOM 951 O O . GLY A 1 126 ? 15.579 -7.058 -21.840 1.00 46.75 126 GLY A O 1
ATOM 952 N N . LEU A 1 127 ? 15.726 -7.030 -19.603 1.00 46.81 127 LEU A N 1
ATOM 953 C CA . LEU A 1 127 ? 16.718 -5.936 -19.594 1.00 46.81 127 LEU A CA 1
ATOM 954 C C . LEU A 1 127 ? 18.103 -6.279 -19.030 1.00 46.81 127 LEU A C 1
ATOM 956 O O . LEU A 1 127 ? 19.001 -5.499 -19.290 1.00 46.81 127 LEU A O 1
ATOM 960 N N . THR A 1 128 ? 18.296 -7.444 -18.392 1.00 41.12 128 THR A N 1
ATOM 961 C CA . THR A 1 128 ? 19.521 -8.293 -18.371 1.00 41.12 128 THR A CA 1
ATOM 962 C C . THR A 1 128 ? 19.440 -9.269 -17.186 1.00 41.12 128 THR A C 1
ATOM 964 O O . THR A 1 128 ? 19.384 -8.818 -16.050 1.00 41.12 128 THR A O 1
ATOM 967 N N . GLY A 1 129 ? 19.486 -10.585 -17.448 1.00 38.50 129 GLY A N 1
ATOM 968 C CA . GLY A 1 129 ? 19.921 -11.623 -16.490 1.00 38.50 129 GLY A CA 1
ATOM 969 C C . GLY A 1 129 ? 18.912 -12.189 -15.465 1.00 38.50 129 GLY A C 1
ATOM 970 O O . GLY A 1 129 ? 18.663 -11.576 -14.439 1.00 38.50 129 GLY A O 1
ATOM 971 N N . ALA A 1 130 ? 18.484 -13.441 -15.708 1.00 37.31 130 ALA A N 1
ATOM 972 C CA . ALA A 1 130 ? 17.908 -14.456 -14.792 1.00 37.31 130 ALA A CA 1
ATOM 973 C C . ALA A 1 130 ? 16.454 -14.292 -14.245 1.00 37.31 130 ALA A C 1
ATOM 975 O O . ALA A 1 130 ? 16.235 -13.641 -13.223 1.00 37.31 130 ALA A O 1
ATOM 976 N N . PRO A 1 131 ? 15.460 -14.997 -14.837 1.00 45.78 131 PRO A N 1
ATOM 977 C CA . PRO A 1 131 ? 14.045 -14.948 -14.446 1.00 45.78 131 PRO A CA 1
ATOM 978 C C . PRO A 1 131 ? 13.583 -16.155 -13.593 1.00 45.78 131 PRO A C 1
ATOM 980 O O . PRO A 1 131 ? 12.794 -16.965 -14.057 1.00 45.78 131 PRO A O 1
ATOM 983 N N . SER A 1 132 ? 14.034 -16.301 -12.341 1.00 51.78 132 SER A N 1
ATOM 984 C CA . SER A 1 132 ? 13.595 -17.433 -11.481 1.00 51.78 132 SER A CA 1
ATOM 985 C C . SER A 1 132 ? 12.975 -17.055 -10.131 1.00 51.78 132 SER A C 1
ATOM 987 O O . SER A 1 132 ? 12.548 -17.931 -9.380 1.00 51.78 132 SER A O 1
ATOM 989 N N . GLN A 1 133 ? 12.909 -15.764 -9.789 1.00 47.16 133 GLN A N 1
ATOM 990 C CA . GLN A 1 133 ? 12.458 -15.329 -8.457 1.00 47.16 133 GLN A CA 1
ATOM 991 C C . GLN A 1 133 ? 11.017 -14.813 -8.399 1.00 47.16 133 GLN A C 1
ATOM 993 O O . GLN A 1 133 ? 10.499 -14.619 -7.304 1.00 47.16 133 GLN A O 1
ATOM 998 N N . VAL A 1 134 ? 10.376 -14.598 -9.547 1.00 46.50 134 VAL A N 1
ATOM 999 C CA . VAL A 1 134 ? 9.092 -13.881 -9.629 1.00 46.50 134 VAL A CA 1
ATOM 1000 C C . VAL A 1 134 ? 7.916 -14.847 -9.681 1.00 46.50 134 VAL A C 1
ATOM 1002 O O . VAL A 1 134 ? 6.939 -14.631 -8.979 1.00 46.50 134 VAL A O 1
ATOM 1005 N N . GLU A 1 135 ? 8.038 -15.961 -10.403 1.00 44.03 135 GLU A N 1
ATOM 1006 C CA . GLU A 1 135 ? 7.034 -17.038 -10.365 1.00 44.03 135 GLU A CA 1
ATOM 1007 C C . GLU A 1 135 ? 6.874 -17.582 -8.935 1.00 44.03 135 GLU A C 1
ATOM 1009 O O . GLU A 1 135 ? 5.765 -17.677 -8.422 1.00 44.03 135 GLU A O 1
ATOM 1014 N N . ARG A 1 136 ? 7.989 -17.743 -8.204 1.00 49.69 136 ARG A N 1
ATOM 1015 C CA . ARG A 1 136 ? 7.971 -18.118 -6.778 1.00 49.69 136 ARG A CA 1
ATOM 1016 C C . ARG A 1 136 ? 7.319 -17.082 -5.857 1.00 49.69 136 ARG A C 1
ATOM 1018 O O . ARG A 1 136 ? 6.926 -17.440 -4.755 1.00 49.69 136 ARG A O 1
ATOM 1025 N N . PHE A 1 137 ? 7.271 -15.808 -6.249 1.00 46.12 137 PHE A N 1
ATOM 1026 C CA . PHE A 1 137 ? 6.624 -14.754 -5.461 1.00 46.12 137 PHE A CA 1
ATOM 1027 C C . PHE A 1 137 ? 5.099 -14.844 -5.588 1.00 46.12 137 PHE A C 1
ATOM 1029 O O . PHE A 1 137 ? 4.405 -14.745 -4.582 1.00 46.12 137 PHE A O 1
ATOM 1036 N N . VAL A 1 138 ? 4.591 -15.109 -6.796 1.00 50.75 138 VAL A N 1
ATOM 1037 C CA . VAL A 1 138 ? 3.150 -15.270 -7.052 1.00 50.75 138 VAL A CA 1
ATOM 1038 C C . VAL A 1 138 ? 2.610 -16.554 -6.410 1.00 50.75 138 VAL A C 1
ATOM 1040 O O . VAL A 1 138 ? 1.564 -16.509 -5.769 1.00 50.75 138 VAL A O 1
ATOM 1043 N N . ASP A 1 139 ? 3.354 -17.663 -6.486 1.00 45.84 139 ASP A N 1
ATOM 1044 C CA . ASP A 1 139 ? 2.925 -18.949 -5.911 1.00 45.84 139 ASP A CA 1
ATOM 1045 C C . ASP A 1 139 ? 2.846 -18.935 -4.370 1.00 45.84 139 ASP A C 1
ATOM 1047 O O . ASP A 1 139 ? 2.000 -19.607 -3.775 1.00 45.84 139 ASP A O 1
ATOM 1051 N N . LEU A 1 140 ? 3.704 -18.152 -3.701 1.00 47.91 140 LEU A N 1
ATOM 1052 C CA . LEU A 1 140 ? 3.734 -18.075 -2.234 1.00 47.91 140 LEU A CA 1
ATOM 1053 C C . LEU A 1 140 ? 2.641 -17.162 -1.659 1.00 47.91 140 LEU A C 1
ATOM 1055 O O . LEU A 1 140 ? 2.159 -17.413 -0.560 1.00 47.91 140 LEU A O 1
ATOM 1059 N N . VAL A 1 141 ? 2.218 -16.136 -2.410 1.00 46.88 141 VAL A N 1
ATOM 1060 C CA . VAL A 1 141 ? 1.085 -15.256 -2.054 1.00 46.88 141 VAL A CA 1
ATOM 1061 C C . VAL A 1 141 ? -0.245 -16.031 -1.989 1.00 46.88 141 VAL A C 1
ATOM 1063 O O . VAL A 1 141 ? -1.197 -15.541 -1.394 1.00 46.88 141 VAL A O 1
ATOM 1066 N N . TRP A 1 142 ? -0.314 -17.248 -2.547 1.00 37.72 142 TRP A N 1
ATOM 1067 C CA . TRP A 1 142 ? -1.510 -18.103 -2.533 1.00 37.72 142 TRP A CA 1
ATOM 1068 C C . TRP A 1 142 ? -1.389 -19.369 -1.655 1.00 37.72 142 TRP A C 1
ATOM 1070 O O . TRP A 1 142 ? -2.349 -20.128 -1.543 1.00 37.72 142 TRP A O 1
ATOM 1080 N N . THR A 1 143 ? -0.234 -19.634 -1.029 1.00 37.84 143 THR A N 1
ATOM 1081 C CA . THR A 1 143 ? -0.007 -20.848 -0.206 1.00 37.84 143 THR A CA 1
ATOM 1082 C C . THR A 1 143 ? 0.302 -20.586 1.274 1.00 37.84 143 THR A C 1
ATOM 1084 O O . THR A 1 143 ? 0.563 -21.542 2.006 1.00 37.84 143 THR A O 1
ATOM 1087 N N . ALA A 1 144 ? 0.243 -19.331 1.726 1.00 35.09 144 ALA A N 1
ATOM 1088 C CA . ALA A 1 144 ? 0.368 -18.926 3.130 1.00 35.09 144 ALA A CA 1
ATOM 1089 C C . ALA A 1 144 ? -0.959 -18.358 3.643 1.00 35.09 144 ALA A C 1
ATOM 1091 O O . ALA A 1 144 ? -1.274 -18.624 4.824 1.00 35.09 144 ALA A O 1
#

Radius of gyration: 15.67 Å; chains: 1; bounding box: 37×41×40 Å

pLDDT: mean 81.96, std 18.08, range [35.09, 98.31]

Sequence (144 aa):
MSDAGLAALRLLVLAEQILDGTVDLGSRGPRVAAVMTRSAFEDWTTWMTALWCPVQIPGRPTQRSKLVVLRALQPPEVGASAARVWNDLSRACHRHAYELQPSAAEVQGLHAATVALMTQSVARPGLTGAPSQVERFVDLVWTA

Foldseek 3Di:
DPPLQVQLVVLLVVLVCLLVCVPDPDPCSLLSSLVSNLSSLQSLLVVLCCLQPVDDDDDDDDPVRSLVVLCVQWDVVLSVLSVVLNVQSVVQNDDDVPDDHDDSVSSVVSSVSSLVSSLRTDNDPDNDDDDDVNVVSNVVSPVD

Secondary structure (DSSP, 8-state):
--HHHHHHHHHHHHHHHHHTTSS--GGGHHHHHHHHHHHHHHHHHHHHHHHH--S--SSPPPHHHHHHHHHHHS-HHHHHHHHHHHHHHHHHH---TTSPPPPHHHHHHHHHHHHHHHHHPPP---SSS---SSHHHHHHTTT-